Protein AF-A0A7J8XG01-F1 (afdb_monomer)

Mean predicted aligned error: 12.38 Å

Structure (mmCIF, N/CA/C/O backbone):
data_AF-A0A7J8XG01-F1
#
_entry.id   AF-A0A7J8XG01-F1
#
loop_
_atom_site.group_PDB
_atom_site.id
_atom_site.type_symbol
_atom_site.label_atom_id
_atom_site.label_alt_id
_atom_site.label_comp_id
_atom_site.label_asym_id
_atom_site.label_entity_id
_atom_site.label_seq_id
_atom_site.pdbx_PDB_ins_code
_atom_site.Cartn_x
_atom_site.Cartn_y
_atom_site.Cartn_z
_atom_site.occupancy
_atom_site.B_iso_or_equiv
_atom_site.auth_seq_id
_atom_site.auth_comp_id
_atom_site.auth_asym_id
_atom_site.auth_atom_id
_atom_site.pdbx_PDB_model_num
ATOM 1 N N . SER A 1 1 ? 62.403 1.441 -77.411 1.00 36.62 1 SER A N 1
ATOM 2 C CA . SER A 1 1 ? 61.821 2.483 -76.545 1.00 36.62 1 SER A CA 1
ATOM 3 C C . SER A 1 1 ? 60.432 2.814 -77.044 1.00 36.62 1 SER A C 1
ATOM 5 O O . SER A 1 1 ? 60.306 3.012 -78.239 1.00 36.62 1 SER A O 1
ATOM 7 N N . SER A 1 2 ? 59.351 2.873 -76.280 1.00 36.41 2 SER A N 1
ATOM 8 C CA . SER A 1 2 ? 59.058 2.477 -74.903 1.00 36.41 2 SER A CA 1
ATOM 9 C C . SER A 1 2 ? 57.526 2.361 -74.815 1.00 36.41 2 SER A C 1
ATOM 11 O O . SER A 1 2 ? 56.823 3.241 -75.302 1.00 36.41 2 SER A O 1
ATOM 13 N N . THR A 1 3 ? 57.054 1.237 -74.272 1.00 36.25 3 THR A N 1
ATOM 14 C CA . THR A 1 3 ? 55.958 1.044 -73.293 1.00 36.25 3 THR A CA 1
ATOM 15 C C . THR A 1 3 ? 55.055 2.270 -73.044 1.00 36.25 3 THR A C 1
ATOM 17 O O . THR A 1 3 ? 55.554 3.296 -72.598 1.00 36.25 3 THR A O 1
ATOM 20 N N . SER A 1 4 ? 53.778 2.306 -73.448 1.00 38.88 4 SER A N 1
ATOM 21 C CA . SER A 1 4 ? 52.559 1.615 -72.957 1.00 38.88 4 SER A CA 1
ATOM 22 C C . SER A 1 4 ? 51.986 2.098 -71.605 1.00 38.88 4 SER A C 1
ATOM 24 O O . SER A 1 4 ? 52.687 2.135 -70.601 1.00 38.88 4 SER A O 1
ATOM 26 N N . HIS A 1 5 ? 50.658 2.303 -71.617 1.00 38.31 5 HIS A N 1
ATOM 27 C CA . HIS A 1 5 ? 49.675 2.302 -70.512 1.00 38.31 5 HIS A CA 1
ATOM 28 C C . HIS A 1 5 ? 49.303 3.615 -69.794 1.00 38.31 5 HIS A C 1
ATOM 30 O O . HIS A 1 5 ? 49.823 3.992 -68.753 1.00 38.31 5 HIS A O 1
ATOM 36 N N . GLN A 1 6 ? 48.271 4.246 -70.362 1.00 45.84 6 GLN A N 1
ATOM 37 C CA . GLN A 1 6 ? 46.978 4.561 -69.738 1.00 45.84 6 GLN A CA 1
ATOM 38 C C . GLN A 1 6 ? 46.800 4.134 -68.264 1.00 45.84 6 GLN A C 1
ATOM 40 O O . GLN A 1 6 ? 46.638 2.950 -67.981 1.00 45.84 6 GLN A O 1
ATOM 45 N N . THR A 1 7 ? 46.649 5.109 -67.364 1.00 35.28 7 THR A N 1
ATOM 46 C CA . THR A 1 7 ? 45.968 4.906 -66.077 1.00 35.28 7 THR A CA 1
ATOM 47 C C . THR A 1 7 ? 44.964 6.029 -65.892 1.00 35.28 7 THR A C 1
ATOM 49 O O . THR A 1 7 ? 45.306 7.156 -65.539 1.00 35.28 7 THR A O 1
ATOM 52 N N . GLY A 1 8 ? 43.703 5.718 -66.182 1.00 40.88 8 GLY A N 1
ATOM 53 C CA . GLY A 1 8 ? 42.594 6.495 -65.664 1.00 40.88 8 GLY A CA 1
ATOM 54 C C . GLY A 1 8 ? 42.498 6.288 -64.157 1.00 40.88 8 GLY A C 1
ATOM 55 O O . GLY A 1 8 ? 42.581 5.161 -63.680 1.00 40.88 8 GLY A O 1
ATOM 56 N N . LEU A 1 9 ? 42.266 7.364 -63.416 1.00 35.41 9 LEU A N 1
ATOM 57 C CA . LEU A 1 9 ? 41.627 7.273 -62.112 1.00 35.41 9 LEU A CA 1
ATOM 58 C C . LEU A 1 9 ? 40.569 8.369 -62.043 1.00 35.41 9 LEU A C 1
ATOM 60 O O . LEU A 1 9 ? 40.768 9.463 -61.527 1.00 35.41 9 LEU A O 1
ATOM 64 N N . ASN A 1 10 ? 39.443 8.067 -62.680 1.00 39.94 10 ASN A N 1
ATOM 65 C CA . ASN A 1 10 ? 38.206 8.796 -62.501 1.00 39.94 10 ASN A CA 1
ATOM 66 C C . ASN A 1 10 ? 37.414 8.081 -61.396 1.00 39.94 10 ASN A C 1
ATOM 68 O O . ASN A 1 10 ? 37.308 6.855 -61.424 1.00 39.94 10 ASN A O 1
ATOM 72 N N . ARG A 1 11 ? 36.815 8.876 -60.501 1.00 43.25 11 ARG A N 1
ATOM 73 C CA . ARG A 1 11 ? 35.922 8.535 -59.374 1.00 43.25 11 ARG A CA 1
ATOM 74 C C . ARG A 1 11 ? 36.573 8.132 -58.044 1.00 43.25 11 ARG A C 1
ATOM 76 O O . ARG A 1 11 ? 36.833 6.966 -57.777 1.00 43.25 11 ARG A O 1
ATOM 83 N N . SER A 1 12 ? 36.525 9.068 -57.103 1.00 42.03 12 SER A N 1
ATOM 84 C CA . SER A 1 12 ? 35.845 8.792 -55.837 1.00 42.03 12 SER A CA 1
ATOM 85 C C . SER A 1 12 ? 34.838 9.906 -55.561 1.00 42.03 12 SER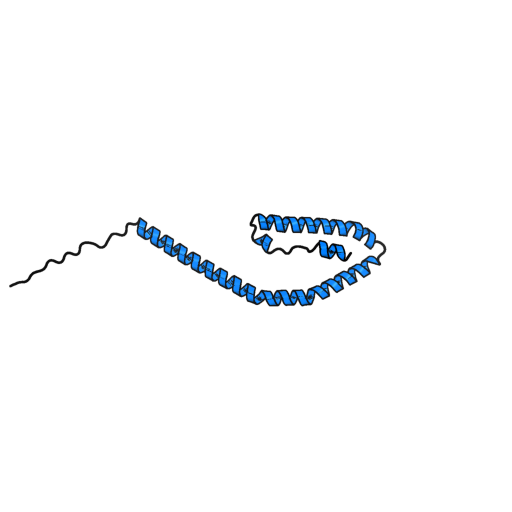 A C 1
ATOM 87 O O . SER A 1 12 ? 35.102 11.101 -55.659 1.00 42.03 12 SER A O 1
ATOM 89 N N . HIS A 1 13 ? 33.611 9.450 -55.371 1.00 49.09 13 HIS A N 1
ATOM 90 C CA . HIS A 1 13 ? 32.386 10.209 -55.260 1.00 49.09 13 HIS A CA 1
ATOM 91 C C . HIS A 1 13 ? 32.483 11.268 -54.160 1.00 49.09 13 HIS A C 1
ATOM 93 O O . HIS A 1 13 ? 32.680 10.931 -52.994 1.00 49.09 13 HIS A O 1
ATOM 99 N N . LEU A 1 14 ? 32.280 12.539 -54.522 1.00 49.00 14 LEU A N 1
ATOM 100 C CA . LEU A 1 14 ? 31.853 13.555 -53.566 1.00 49.00 14 LEU A CA 1
ATOM 101 C C . LEU A 1 14 ? 30.553 13.039 -52.949 1.00 49.00 14 LEU A C 1
ATOM 103 O O . LEU A 1 14 ? 29.488 13.111 -53.567 1.00 49.00 14 LEU A O 1
ATOM 107 N N . GLY A 1 15 ? 30.655 12.445 -51.759 1.00 55.44 15 GLY A N 1
ATOM 108 C CA . GLY A 1 15 ? 29.496 12.132 -50.946 1.00 55.44 15 GLY A CA 1
ATOM 109 C C . GLY A 1 15 ? 28.686 13.413 -50.842 1.00 55.44 15 GLY A C 1
ATOM 110 O O . GLY A 1 15 ? 29.190 14.427 -50.359 1.00 55.44 15 GLY A O 1
ATOM 111 N N . SER A 1 16 ? 27.466 13.404 -51.382 1.00 54.22 16 SER A N 1
ATOM 112 C CA . SER A 1 16 ? 26.595 14.568 -51.286 1.00 54.22 16 SER A CA 1
ATOM 113 C C . SER A 1 16 ? 26.489 14.958 -49.807 1.00 54.22 16 SER A C 1
ATOM 115 O O . SER A 1 16 ? 26.333 14.055 -48.980 1.00 54.22 16 SER A O 1
ATOM 117 N N . PRO A 1 17 ? 26.540 16.254 -49.448 1.00 61.34 17 PRO A N 1
ATOM 118 C CA . PRO A 1 17 ? 26.456 16.703 -48.054 1.00 61.34 17 PRO A CA 1
ATOM 119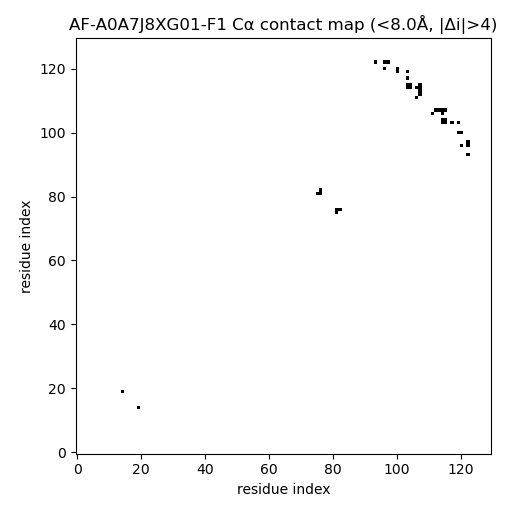 C C . PRO A 1 17 ? 25.309 16.035 -47.277 1.00 61.34 17 PRO A C 1
ATOM 121 O O . PRO A 1 17 ? 25.478 15.624 -46.132 1.00 61.34 17 PRO A O 1
ATOM 124 N N . LYS A 1 18 ? 24.189 15.787 -47.970 1.00 66.12 18 LYS A N 1
ATOM 125 C CA . LYS A 1 18 ? 23.009 15.063 -47.477 1.00 66.12 18 LYS A CA 1
ATOM 126 C C . LYS A 1 18 ? 23.297 13.628 -47.003 1.00 66.12 18 LYS A C 1
ATOM 128 O O . LYS A 1 18 ? 22.743 13.204 -46.000 1.00 66.12 18 LYS A O 1
ATOM 133 N N . GLY A 1 19 ? 24.165 12.876 -47.681 1.00 71.94 19 GLY A N 1
ATOM 134 C CA . GLY A 1 19 ? 24.507 11.500 -47.295 1.00 71.94 19 GLY A CA 1
ATOM 135 C C . GLY A 1 19 ? 25.373 11.424 -46.034 1.00 71.94 19 GLY A C 1
ATOM 136 O O . GLY A 1 19 ? 25.186 10.535 -45.208 1.00 71.94 19 GLY A O 1
ATOM 137 N N . SER A 1 20 ? 26.280 12.390 -45.851 1.00 76.00 20 SER A N 1
ATOM 138 C CA . SER A 1 20 ? 27.112 12.508 -44.642 1.00 76.00 20 SER A CA 1
ATOM 139 C C . SER A 1 20 ? 26.288 12.925 -43.418 1.00 76.00 20 SER A C 1
ATOM 141 O O . SER A 1 20 ? 26.487 12.405 -42.320 1.00 76.00 20 SER A O 1
ATOM 143 N N . GLU A 1 21 ? 25.316 13.819 -43.610 1.00 79.38 21 GLU A N 1
ATOM 144 C CA . GLU A 1 21 ? 24.387 14.243 -42.560 1.00 79.38 21 GLU A CA 1
ATOM 145 C C . GLU A 1 21 ? 23.493 13.089 -42.087 1.00 79.38 21 GLU A C 1
ATOM 147 O O . GLU A 1 21 ? 23.392 12.839 -40.885 1.00 79.38 21 GLU A O 1
ATOM 152 N N . VAL A 1 22 ? 22.941 12.312 -43.026 1.00 84.81 22 VAL A N 1
ATOM 153 C CA . VAL A 1 22 ? 22.154 11.107 -42.719 1.00 84.81 22 VAL A CA 1
ATOM 154 C C . VAL A 1 22 ? 23.000 10.065 -41.981 1.00 84.81 22 VAL A C 1
ATOM 156 O O . VAL A 1 22 ? 22.565 9.549 -40.953 1.00 84.81 22 VAL A O 1
ATOM 159 N N . ALA A 1 23 ? 24.228 9.792 -42.435 1.00 83.81 23 ALA A N 1
ATOM 160 C CA . ALA A 1 23 ? 25.121 8.840 -41.769 1.00 83.81 23 ALA A CA 1
ATOM 161 C C . ALA A 1 23 ? 25.460 9.263 -40.328 1.00 83.81 23 ALA A C 1
ATOM 163 O O . ALA A 1 23 ? 25.462 8.437 -39.413 1.00 83.81 23 ALA A O 1
ATOM 164 N N . ARG A 1 24 ? 25.695 10.561 -40.101 1.00 84.44 24 ARG A N 1
ATOM 165 C CA . ARG A 1 24 ? 25.952 11.115 -38.765 1.00 84.44 24 ARG A CA 1
ATOM 166 C C . ARG A 1 24 ? 24.724 11.028 -37.858 1.00 84.44 24 ARG A C 1
ATOM 168 O O . ARG A 1 24 ? 24.870 10.693 -36.684 1.00 84.44 24 ARG A O 1
ATOM 175 N N . GLY A 1 25 ? 23.533 11.292 -38.396 1.00 90.44 25 GLY A N 1
ATOM 176 C CA . GLY A 1 25 ? 22.270 11.139 -37.673 1.00 90.44 25 GLY A CA 1
ATOM 177 C C . GLY A 1 25 ? 22.038 9.696 -37.223 1.00 90.44 25 GLY A C 1
ATOM 178 O O . GLY A 1 25 ? 21.763 9.453 -36.050 1.00 90.44 25 GLY A O 1
ATOM 179 N N . VAL A 1 26 ? 22.258 8.731 -38.122 1.00 89.31 26 VAL A N 1
ATOM 180 C CA . VAL A 1 26 ? 22.158 7.297 -37.807 1.00 89.31 26 VAL A CA 1
ATOM 181 C C . VAL A 1 26 ? 23.168 6.892 -36.730 1.00 89.31 26 VAL A C 1
ATOM 183 O O . VAL A 1 26 ? 22.798 6.220 -35.769 1.00 89.31 26 VAL A O 1
ATOM 186 N N . ALA A 1 27 ? 24.425 7.333 -36.833 1.00 88.38 27 ALA A N 1
ATOM 187 C CA . ALA A 1 27 ? 25.443 7.042 -35.821 1.00 88.38 27 ALA A CA 1
ATOM 188 C C . ALA 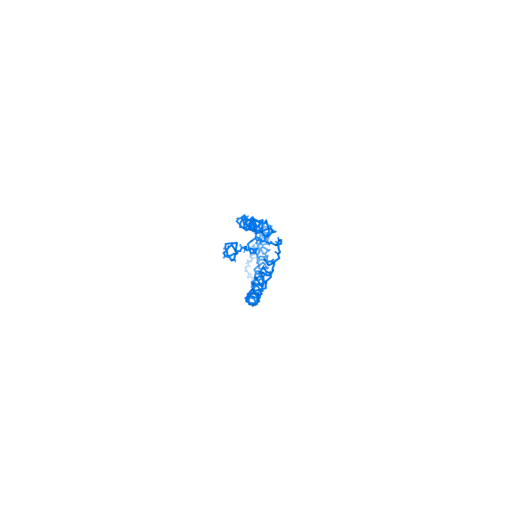A 1 27 ? 25.084 7.625 -34.440 1.00 88.38 27 ALA A C 1
ATOM 190 O O . ALA A 1 27 ? 25.281 6.966 -33.417 1.00 88.38 27 ALA A O 1
ATOM 191 N N . SER A 1 28 ? 24.521 8.837 -34.403 1.00 89.69 28 SER A N 1
ATOM 192 C CA . SER A 1 28 ? 24.066 9.478 -33.165 1.00 89.69 28 SER A CA 1
ATOM 193 C C . SER A 1 28 ? 22.895 8.727 -32.522 1.00 89.69 28 SER A C 1
ATOM 195 O O . SER A 1 28 ? 22.913 8.489 -31.313 1.00 89.69 28 SER A O 1
ATOM 197 N N . GLU A 1 29 ? 21.920 8.282 -33.320 1.00 90.88 29 GLU A N 1
ATOM 198 C CA . GLU A 1 29 ? 20.785 7.487 -32.840 1.00 90.88 29 GLU A CA 1
ATOM 199 C C . GLU A 1 29 ? 21.238 6.128 -32.291 1.00 90.88 29 GLU A C 1
ATOM 201 O O . GLU A 1 29 ? 20.821 5.734 -31.204 1.00 90.88 29 GLU A O 1
ATOM 206 N N . VAL A 1 30 ? 22.152 5.441 -32.988 1.00 92.44 30 VAL A N 1
ATOM 207 C CA . VAL A 1 30 ? 22.733 4.169 -32.526 1.00 92.44 30 VAL A CA 1
ATOM 208 C C . VAL A 1 30 ? 23.475 4.351 -31.202 1.00 92.44 30 VAL A C 1
ATOM 210 O O . VAL A 1 30 ? 23.279 3.563 -30.276 1.00 92.44 30 VAL A O 1
ATOM 213 N N . HIS A 1 31 ? 24.285 5.407 -31.075 1.00 93.38 31 HIS A N 1
ATOM 214 C CA . HIS A 1 31 ? 24.979 5.715 -29.824 1.00 93.38 31 HIS A CA 1
ATOM 215 C C . HIS A 1 31 ? 23.984 5.977 -28.684 1.00 93.38 31 HIS A C 1
ATOM 217 O O . HIS A 1 31 ? 24.107 5.403 -27.601 1.00 93.38 31 HIS A O 1
ATOM 223 N N . ARG A 1 32 ? 22.946 6.782 -28.941 1.00 92.81 32 ARG A N 1
ATOM 224 C CA . ARG A 1 32 ? 21.891 7.081 -27.966 1.00 92.81 32 ARG A CA 1
ATOM 225 C C . ARG A 1 32 ? 21.143 5.820 -27.529 1.00 92.81 32 ARG A C 1
ATOM 227 O O . ARG A 1 32 ? 20.978 5.601 -26.330 1.00 92.81 32 ARG A O 1
ATOM 234 N N . ALA A 1 33 ? 20.731 4.978 -28.474 1.00 91.69 33 ALA A N 1
ATOM 235 C CA . ALA A 1 33 ? 20.067 3.710 -28.188 1.00 91.69 33 ALA A CA 1
ATOM 236 C C . ALA A 1 33 ? 20.963 2.773 -27.358 1.00 91.69 33 ALA A C 1
ATOM 238 O O . ALA A 1 33 ? 20.491 2.158 -26.401 1.00 91.69 33 ALA A O 1
ATOM 239 N N 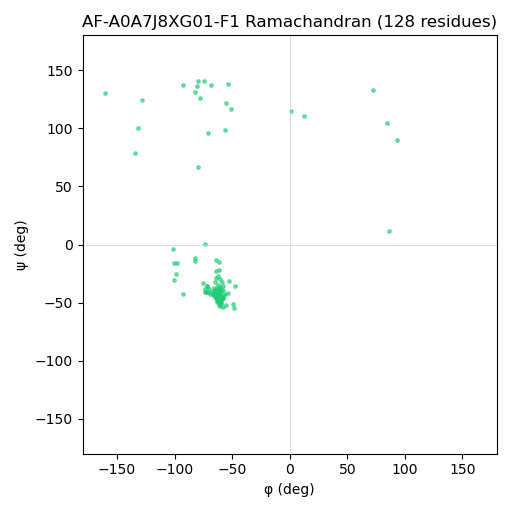. GLY A 1 34 ? 22.267 2.720 -27.652 1.00 92.44 34 GLY A N 1
ATOM 240 C CA . GLY A 1 34 ? 23.248 1.967 -26.865 1.00 92.44 34 GLY A CA 1
ATOM 241 C C . GLY A 1 34 ? 23.341 2.429 -25.404 1.00 92.44 34 GLY A C 1
ATOM 242 O O . GLY A 1 34 ? 23.320 1.599 -24.488 1.00 92.44 34 GLY A 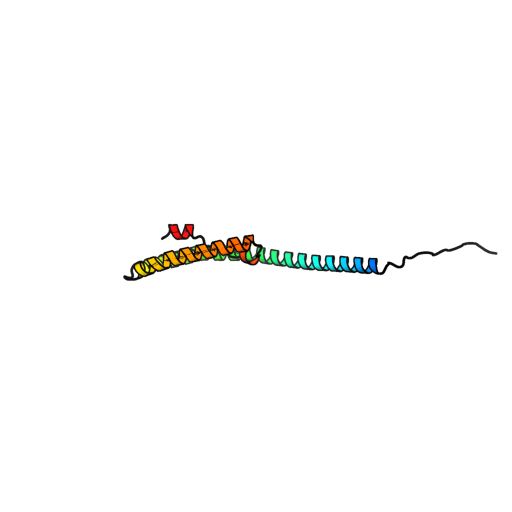O 1
ATOM 243 N N . VAL A 1 35 ? 23.366 3.747 -25.167 1.00 93.62 35 VAL A N 1
ATOM 244 C CA . VAL A 1 35 ? 23.362 4.329 -23.811 1.00 93.62 35 VAL A CA 1
ATOM 245 C C . VAL A 1 35 ? 22.068 3.985 -23.067 1.00 93.62 35 VAL A C 1
ATOM 247 O O . VAL A 1 35 ? 22.120 3.543 -21.918 1.00 93.62 35 VAL A O 1
ATOM 250 N N . VAL A 1 36 ? 20.909 4.120 -23.720 1.00 92.19 36 VAL A N 1
ATOM 251 C CA . VAL A 1 36 ? 19.599 3.789 -23.127 1.00 92.19 36 VAL A CA 1
ATOM 252 C C . VAL A 1 36 ? 19.509 2.307 -22.756 1.00 92.19 36 VAL A C 1
ATOM 254 O O . VAL A 1 36 ? 19.066 1.976 -21.655 1.00 92.19 36 VAL A O 1
ATOM 257 N N . ASN A 1 37 ? 19.974 1.412 -23.629 1.00 92.62 37 ASN A N 1
ATOM 258 C CA . ASN A 1 37 ? 19.985 -0.027 -23.362 1.00 92.62 37 ASN A CA 1
ATOM 259 C C . ASN A 1 37 ? 20.881 -0.373 -22.167 1.00 92.62 37 ASN A C 1
ATOM 261 O O . ASN A 1 37 ? 20.480 -1.154 -21.303 1.00 92.62 37 ASN A O 1
ATOM 265 N N . THR A 1 38 ? 22.055 0.258 -22.073 1.00 95.06 38 THR A N 1
ATOM 266 C CA . THR A 1 38 ? 22.971 0.086 -20.935 1.00 95.06 38 THR A CA 1
ATOM 267 C C . THR A 1 38 ? 22.330 0.563 -19.631 1.00 95.06 38 THR A C 1
ATOM 269 O O .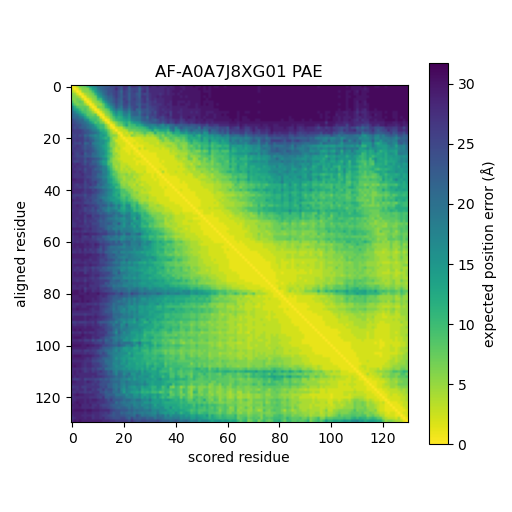 THR A 1 38 ? 22.304 -0.179 -18.649 1.00 95.06 38 THR A O 1
ATOM 272 N N . ALA A 1 39 ? 21.740 1.762 -19.623 1.00 93.56 39 ALA A N 1
ATOM 273 C CA . ALA A 1 39 ? 21.043 2.296 -18.454 1.00 93.56 39 ALA A CA 1
ATOM 274 C C . ALA A 1 39 ? 19.862 1.404 -18.027 1.00 93.56 39 ALA A C 1
ATOM 276 O O . ALA A 1 39 ? 19.696 1.118 -16.841 1.00 93.56 39 ALA A O 1
ATOM 277 N N . SER A 1 40 ? 19.077 0.901 -18.988 1.00 93.31 40 SER A N 1
ATOM 278 C CA . SER A 1 40 ? 17.993 -0.055 -18.730 1.00 93.31 40 SER A CA 1
ATOM 279 C C . SER A 1 40 ? 18.514 -1.361 -18.120 1.00 93.31 40 SER A C 1
ATOM 281 O O . SER A 1 40 ? 17.922 -1.873 -17.169 1.00 93.31 40 SER A O 1
ATOM 283 N N . GLY A 1 41 ? 19.643 -1.876 -18.617 1.00 94.19 41 GLY A N 1
ATOM 284 C CA . GLY A 1 41 ? 20.312 -3.055 -18.066 1.00 94.19 41 GLY A CA 1
ATOM 285 C C . GLY A 1 41 ? 20.744 -2.864 -16.612 1.00 94.19 41 GLY A C 1
ATOM 286 O O . GLY A 1 41 ? 20.454 -3.713 -15.770 1.00 94.19 41 GLY A O 1
ATOM 287 N N . LEU A 1 42 ? 21.357 -1.720 -16.289 1.00 94.75 42 LEU A N 1
ATOM 288 C CA . LEU A 1 42 ? 21.759 -1.385 -14.918 1.00 94.75 42 LEU A CA 1
ATOM 289 C C . LEU A 1 42 ? 20.557 -1.239 -13.977 1.00 94.75 42 LEU A C 1
ATOM 291 O O . LEU A 1 42 ? 20.594 -1.742 -12.854 1.00 94.75 42 LEU A O 1
ATOM 295 N N . ALA A 1 43 ? 19.473 -0.608 -14.436 1.00 92.38 43 ALA A N 1
ATOM 296 C CA . ALA A 1 43 ? 18.245 -0.475 -13.656 1.00 92.38 43 ALA A CA 1
ATOM 297 C C . ALA A 1 43 ? 17.613 -1.843 -13.346 1.00 92.38 43 ALA A C 1
ATOM 299 O O . ALA A 1 43 ? 17.245 -2.110 -12.201 1.00 92.38 43 ALA A O 1
ATOM 300 N N . LYS A 1 44 ? 17.543 -2.738 -14.341 1.00 91.25 44 LYS A N 1
ATOM 301 C CA . LYS A 1 44 ? 17.060 -4.115 -14.152 1.00 91.25 44 LYS A CA 1
ATOM 302 C C . LYS A 1 44 ? 17.936 -4.887 -13.168 1.00 91.25 44 LYS A C 1
ATOM 304 O O . LYS A 1 44 ? 17.403 -5.525 -12.266 1.00 91.25 44 LYS A O 1
ATOM 309 N N . LEU A 1 45 ? 19.260 -4.789 -13.294 1.00 94.62 45 LEU A N 1
ATOM 310 C CA . LEU A 1 45 ? 20.192 -5.443 -12.375 1.00 94.62 45 LEU A CA 1
ATOM 311 C C . LEU A 1 45 ? 19.984 -4.961 -10.933 1.00 94.62 45 LEU A C 1
ATOM 313 O O . LEU A 1 45 ? 19.849 -5.778 -10.023 1.00 94.62 45 LEU A O 1
ATOM 317 N N . ALA A 1 46 ? 19.898 -3.644 -10.729 1.00 92.38 46 ALA A N 1
ATOM 318 C CA . ALA A 1 46 ? 19.617 -3.069 -9.418 1.00 92.38 46 ALA A CA 1
ATOM 319 C C . ALA A 1 46 ? 18.289 -3.593 -8.852 1.00 92.38 46 ALA A C 1
ATOM 321 O O . ALA A 1 46 ? 18.256 -4.045 -7.709 1.00 92.38 46 ALA A O 1
ATOM 322 N N . TYR A 1 47 ? 17.224 -3.617 -9.661 1.00 86.75 47 TYR A N 1
ATOM 323 C CA . TYR A 1 47 ? 15.932 -4.165 -9.247 1.00 86.75 47 TYR A CA 1
ATOM 324 C C . TYR A 1 47 ? 16.050 -5.629 -8.809 1.00 86.75 47 TYR A C 1
ATOM 326 O O . TYR A 1 47 ? 15.718 -5.947 -7.672 1.00 86.75 47 TYR A O 1
ATOM 334 N N . THR A 1 48 ? 16.620 -6.503 -9.647 1.00 92.25 48 THR A N 1
ATOM 335 C CA . THR A 1 48 ? 16.769 -7.938 -9.328 1.00 92.25 48 THR A CA 1
ATOM 336 C C . THR A 1 48 ? 17.611 -8.199 -8.078 1.00 92.25 48 THR A C 1
ATOM 338 O O . THR A 1 48 ? 17.378 -9.172 -7.367 1.00 92.25 48 THR A O 1
ATOM 341 N N . LYS A 1 49 ? 18.570 -7.316 -7.770 1.00 93.44 49 LYS A N 1
ATOM 342 C CA . LYS A 1 49 ? 19.401 -7.420 -6.568 1.00 93.44 49 LYS A CA 1
ATOM 343 C C . LYS A 1 49 ? 18.634 -7.056 -5.293 1.00 93.44 49 LYS A C 1
ATOM 345 O O . LYS A 1 49 ? 18.863 -7.675 -4.257 1.00 93.44 49 LYS A O 1
ATOM 350 N N . TYR A 1 50 ? 17.761 -6.049 -5.344 1.00 90.38 50 TYR A N 1
ATOM 351 C CA . TYR A 1 50 ? 17.085 -5.519 -4.153 1.00 90.38 50 TYR A CA 1
ATOM 352 C C . TYR A 1 50 ? 15.668 -6.053 -3.941 1.00 90.38 50 TYR A C 1
ATOM 354 O O . TYR A 1 50 ? 15.220 -6.106 -2.796 1.00 90.38 50 TYR A O 1
ATOM 362 N N . GLU A 1 51 ? 14.982 -6.491 -4.997 1.00 91.00 51 GLU A N 1
ATOM 363 C CA . GLU A 1 51 ? 13.646 -7.087 -4.933 1.00 91.00 51 GLU A CA 1
ATOM 364 C C . GLU A 1 51 ? 13.520 -8.197 -3.867 1.00 91.00 51 GLU A C 1
ATOM 366 O O . GLU A 1 51 ? 12.614 -8.092 -3.032 1.00 91.00 51 GLU A O 1
ATOM 371 N N . PRO A 1 52 ? 14.394 -9.228 -3.808 1.00 92.31 52 PRO A N 1
ATOM 372 C CA . PRO A 1 52 ? 14.251 -10.295 -2.817 1.00 92.31 52 PRO A CA 1
ATOM 373 C C . PRO A 1 52 ? 14.427 -9.782 -1.384 1.00 92.31 52 PRO A C 1
ATOM 375 O O . PRO A 1 52 ? 13.667 -10.169 -0.498 1.00 92.31 52 PRO A O 1
ATOM 378 N N . THR A 1 53 ? 15.372 -8.867 -1.157 1.00 93.50 53 THR A N 1
ATOM 379 C CA . THR A 1 53 ? 15.608 -8.258 0.159 1.00 93.50 53 THR A CA 1
ATOM 380 C C . THR A 1 53 ? 14.415 -7.416 0.600 1.00 93.50 53 THR A C 1
ATOM 382 O O . THR A 1 53 ? 13.978 -7.524 1.744 1.00 93.50 53 THR A O 1
ATOM 385 N N . ALA A 1 54 ? 13.846 -6.612 -0.303 1.00 88.94 54 ALA A N 1
ATOM 386 C CA . ALA A 1 54 ? 12.649 -5.832 -0.019 1.00 88.94 54 ALA A CA 1
ATOM 387 C C . ALA A 1 54 ? 11.476 -6.753 0.346 1.00 88.94 54 ALA A C 1
ATOM 389 O O . ALA A 1 54 ? 10.878 -6.589 1.408 1.00 88.94 54 ALA A O 1
ATOM 390 N N . LYS A 1 55 ? 11.203 -7.780 -0.473 1.00 89.38 55 LYS A N 1
ATOM 391 C CA . LYS A 1 55 ? 10.154 -8.780 -0.205 1.00 89.38 55 LYS A CA 1
ATOM 392 C C . LYS A 1 55 ? 10.355 -9.492 1.133 1.00 89.38 55 LYS A C 1
ATOM 394 O O . LYS A 1 55 ? 9.402 -9.642 1.891 1.00 89.38 55 LYS A O 1
ATOM 399 N N . GLN A 1 56 ? 11.585 -9.893 1.450 1.00 93.56 56 GLN A N 1
ATOM 400 C CA . GLN A 1 56 ? 11.909 -10.552 2.715 1.00 93.56 56 GLN A CA 1
ATOM 401 C C . GLN A 1 56 ? 11.670 -9.632 3.919 1.00 93.56 56 GLN A C 1
ATOM 403 O O . GLN A 1 56 ? 11.142 -10.077 4.939 1.00 93.56 56 GLN A O 1
ATOM 408 N N . LEU A 1 57 ? 12.043 -8.354 3.811 1.00 91.81 57 LEU A N 1
ATOM 409 C CA . LEU A 1 57 ? 11.770 -7.366 4.851 1.00 91.81 57 LEU A CA 1
ATOM 410 C C . LEU A 1 57 ? 10.262 -7.190 5.049 1.00 91.81 57 LEU A C 1
ATOM 412 O O . LEU A 1 57 ? 9.802 -7.298 6.184 1.00 91.81 57 LEU A O 1
ATOM 416 N N . TYR A 1 58 ? 9.490 -7.012 3.974 1.00 86.19 58 TYR A N 1
ATOM 417 C CA . TYR A 1 58 ? 8.030 -6.937 4.066 1.00 86.19 58 TYR A CA 1
ATOM 418 C C . TYR A 1 58 ? 7.447 -8.173 4.758 1.00 86.19 58 TYR A C 1
ATOM 420 O O . TYR A 1 58 ? 6.798 -8.025 5.789 1.00 86.19 58 TYR A O 1
ATOM 428 N N . ALA A 1 59 ? 7.790 -9.383 4.308 1.00 91.00 59 ALA A N 1
ATOM 429 C CA . ALA A 1 59 ? 7.293 -10.627 4.900 1.00 91.00 59 ALA A CA 1
ATOM 430 C C . ALA A 1 59 ? 7.646 -10.783 6.393 1.00 91.00 59 ALA A C 1
ATOM 432 O O . ALA A 1 59 ? 6.892 -11.367 7.168 1.00 91.00 59 ALA A O 1
ATOM 433 N N . LYS A 1 60 ? 8.796 -10.252 6.827 1.00 93.44 60 LYS A N 1
ATOM 434 C CA . LYS A 1 60 ? 9.225 -10.295 8.233 1.00 93.44 60 LYS A CA 1
ATOM 435 C C . LYS A 1 60 ? 8.469 -9.298 9.117 1.00 93.44 60 LYS A C 1
ATOM 437 O O . LYS A 1 60 ? 8.300 -9.556 10.314 1.00 93.44 60 LYS A O 1
ATOM 442 N N . TYR A 1 61 ? 8.094 -8.143 8.571 1.00 90.44 61 TYR A N 1
ATOM 443 C CA . TYR A 1 61 ? 7.522 -7.036 9.340 1.00 90.44 61 TYR A CA 1
ATOM 444 C C . TYR A 1 61 ? 6.002 -6.936 9.244 1.00 90.44 61 TYR A C 1
ATOM 446 O O . TYR A 1 61 ? 5.393 -6.539 10.233 1.00 90.44 61 TYR A O 1
ATOM 454 N N . GLU A 1 62 ? 5.392 -7.346 8.133 1.00 88.81 62 GLU A N 1
ATOM 455 C CA . GLU A 1 62 ? 3.939 -7.384 7.931 1.00 88.81 62 GLU A CA 1
ATOM 456 C C . GLU A 1 62 ? 3.195 -8.049 9.103 1.00 88.81 62 GLU A C 1
ATOM 458 O O . GLU A 1 62 ? 2.418 -7.353 9.757 1.00 88.81 62 GLU A O 1
ATOM 463 N N . PRO A 1 63 ? 3.510 -9.293 9.527 1.00 89.94 63 PRO A N 1
ATOM 464 C CA . PRO A 1 63 ? 2.799 -9.914 10.646 1.00 89.94 63 PRO A CA 1
ATOM 465 C C . PRO A 1 63 ? 3.007 -9.173 11.976 1.00 89.94 63 PRO A C 1
ATOM 467 O O . PRO A 1 63 ? 2.135 -9.178 12.842 1.00 89.94 63 PRO A O 1
ATOM 470 N N . LYS A 1 64 ? 4.152 -8.505 12.171 1.00 93.12 64 LYS A N 1
ATOM 471 C CA . LYS A 1 64 ? 4.404 -7.709 13.386 1.00 93.12 64 LYS A CA 1
ATOM 472 C C . LYS A 1 64 ? 3.589 -6.419 13.384 1.00 93.12 64 LYS A C 1
ATOM 474 O O . LYS A 1 64 ? 3.068 -6.029 14.429 1.00 93.12 64 LYS A O 1
ATOM 479 N N . ALA A 1 65 ? 3.491 -5.770 12.227 1.00 89.75 65 ALA A N 1
ATOM 480 C CA . ALA A 1 65 ? 2.677 -4.582 12.033 1.00 89.75 65 ALA A CA 1
ATOM 481 C C . ALA A 1 65 ? 1.190 -4.909 12.225 1.00 89.75 65 ALA A C 1
ATOM 483 O O . ALA A 1 65 ? 0.517 -4.204 12.973 1.00 89.75 65 ALA A O 1
ATOM 484 N N . GLU A 1 66 ? 0.708 -6.018 11.658 1.00 88.75 66 GLU A N 1
ATOM 485 C CA . GLU A 1 66 ? -0.667 -6.497 11.840 1.00 88.75 66 GLU A CA 1
ATOM 486 C C . GLU A 1 66 ? -0.989 -6.779 13.309 1.00 88.75 66 GLU A C 1
ATOM 488 O O . GLU A 1 66 ? -1.972 -6.265 13.839 1.00 88.75 66 GLU A O 1
AT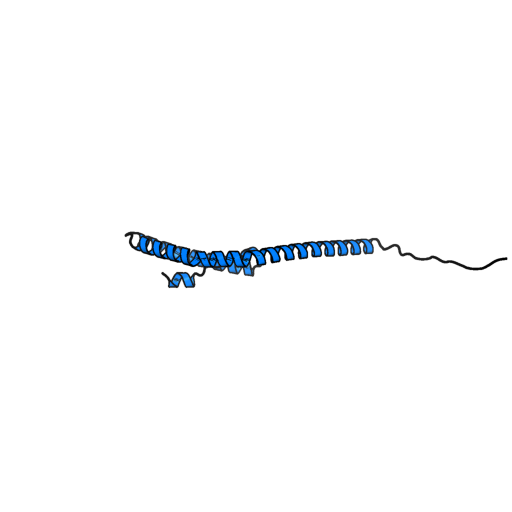OM 493 N N . GLN A 1 67 ? -0.137 -7.536 14.009 1.00 91.06 67 GLN A N 1
ATOM 494 C CA . GLN A 1 67 ? -0.333 -7.824 15.434 1.00 91.06 67 GLN A CA 1
ATOM 495 C C . GLN A 1 67 ? -0.360 -6.546 16.279 1.00 91.06 67 GLN A C 1
ATOM 497 O O . GLN A 1 67 ? -1.181 -6.414 17.190 1.00 91.06 67 GLN A O 1
ATOM 502 N N . CYS A 1 68 ? 0.513 -5.584 15.966 1.00 93.25 68 CYS A N 1
ATOM 503 C CA . CYS A 1 68 ? 0.527 -4.286 16.628 1.00 93.25 68 CYS A CA 1
ATOM 504 C C . CYS A 1 68 ? -0.777 -3.516 16.373 1.00 93.25 68 CYS A C 1
ATOM 506 O O . CYS A 1 68 ? -1.416 -3.074 17.329 1.00 93.25 68 CYS A O 1
ATOM 508 N N . ALA A 1 69 ? -1.208 -3.420 15.112 1.00 91.00 69 ALA A N 1
ATOM 509 C CA . ALA A 1 69 ? -2.435 -2.737 14.719 1.00 91.00 69 ALA A CA 1
ATOM 510 C C . ALA A 1 69 ? -3.671 -3.363 15.383 1.00 91.00 69 ALA A C 1
ATOM 512 O O . ALA A 1 69 ? -4.456 -2.651 16.006 1.00 91.00 69 ALA A O 1
ATOM 513 N N . VAL A 1 70 ? -3.804 -4.693 15.351 1.00 90.31 70 VAL A N 1
ATOM 514 C CA . VAL A 1 70 ? -4.910 -5.424 15.993 1.00 90.31 70 VAL A CA 1
ATOM 515 C C . VAL A 1 70 ? -4.900 -5.222 17.511 1.00 90.31 70 VAL A C 1
ATOM 517 O O . VAL A 1 70 ? -5.946 -4.974 18.113 1.00 90.31 70 VAL A O 1
ATOM 520 N N . SER A 1 71 ? -3.732 -5.302 18.155 1.00 92.88 71 SER A N 1
ATOM 521 C CA . SER A 1 71 ? -3.600 -5.085 19.601 1.00 92.88 71 SER A CA 1
ATOM 522 C C . SER A 1 71 ? -3.971 -3.655 19.999 1.00 92.88 71 SER A C 1
ATOM 524 O O . SER A 1 71 ? -4.748 -3.453 20.937 1.00 92.88 71 SER A O 1
ATOM 526 N N . ALA A 1 72 ? -3.470 -2.661 19.262 1.00 94.38 72 ALA A N 1
ATOM 527 C CA . ALA A 1 72 ? -3.790 -1.256 19.473 1.00 94.38 72 ALA A CA 1
ATOM 528 C C . ALA A 1 72 ? -5.287 -0.992 19.268 1.00 94.38 72 ALA A C 1
ATOM 530 O O . ALA A 1 72 ? -5.925 -0.413 20.146 1.00 94.38 72 ALA A O 1
ATOM 531 N N . TRP A 1 73 ? -5.872 -1.500 18.180 1.00 91.19 73 TRP A N 1
ATOM 532 C CA . TRP A 1 73 ? -7.299 -1.371 17.888 1.00 91.19 73 TRP A CA 1
ATOM 533 C C . TRP A 1 73 ? -8.166 -1.974 18.995 1.00 91.19 73 TRP A C 1
ATOM 535 O O . TRP A 1 73 ? -9.095 -1.333 19.484 1.00 91.19 73 TRP A O 1
ATOM 545 N N . ARG A 1 74 ? -7.836 -3.181 19.472 1.00 91.12 74 ARG A N 1
ATOM 546 C CA . ARG A 1 74 ? -8.549 -3.818 20.594 1.00 91.12 74 ARG A CA 1
ATOM 547 C C . ARG A 1 74 ? -8.456 -3.008 21.882 1.00 91.12 74 ARG A C 1
ATOM 549 O O . ARG A 1 74 ? -9.437 -2.937 22.614 1.00 91.12 74 ARG A O 1
ATOM 556 N N . LYS A 1 75 ? -7.295 -2.417 22.187 1.00 93.56 75 LYS A N 1
ATOM 557 C CA . LYS A 1 75 ? -7.129 -1.552 23.368 1.00 93.56 75 LYS A CA 1
ATOM 558 C C . LYS A 1 75 ? -7.945 -0.271 23.238 1.00 93.56 75 LYS A C 1
ATOM 560 O O . LYS A 1 75 ? -8.609 0.111 24.193 1.00 93.56 75 LYS A O 1
ATOM 565 N N . LEU A 1 76 ? -7.928 0.348 22.062 1.00 92.81 76 LEU A N 1
ATOM 566 C CA . LEU A 1 76 ? -8.685 1.561 21.784 1.00 92.81 76 LEU A CA 1
ATOM 567 C C . LEU A 1 76 ? -10.194 1.324 21.894 1.00 92.81 76 LEU A C 1
ATOM 569 O O . LEU A 1 76 ? -10.865 2.111 22.545 1.00 92.81 76 LEU A O 1
ATOM 573 N N . ASN A 1 77 ? -10.718 0.195 21.403 1.00 89.50 77 ASN A N 1
ATOM 574 C CA . ASN A 1 77 ? -12.139 -0.159 21.553 1.00 89.50 77 ASN A CA 1
ATOM 575 C C . ASN A 1 77 ? -12.616 -0.315 23.008 1.00 89.50 77 ASN A C 1
ATOM 577 O O . ASN A 1 77 ? -13.819 -0.311 23.248 1.00 89.50 77 ASN A O 1
ATOM 581 N N . LYS A 1 78 ? -11.709 -0.429 23.990 1.00 92.75 78 LYS A N 1
ATOM 582 C CA . LYS A 1 78 ? -12.068 -0.421 25.421 1.00 92.75 78 LYS A CA 1
ATOM 583 C C . LYS A 1 78 ? -12.256 0.989 25.986 1.00 92.75 78 LYS A C 1
ATOM 585 O O . LYS A 1 78 ? -12.725 1.126 27.112 1.00 92.75 78 LYS A O 1
ATOM 590 N N . LEU A 1 79 ? -11.860 2.028 25.251 1.00 93.75 79 LEU A N 1
ATOM 591 C CA . LEU A 1 79 ? -12.048 3.414 25.662 1.00 93.75 79 LEU A CA 1
ATOM 592 C C . LEU A 1 79 ? -13.491 3.847 25.363 1.00 93.75 79 LEU A C 1
ATOM 594 O O . LEU A 1 79 ? -13.979 3.598 24.262 1.00 93.75 79 LEU A O 1
ATOM 598 N N . PRO A 1 80 ? -14.163 4.553 26.286 1.00 88.56 80 PRO A N 1
ATOM 599 C CA . PRO A 1 80 ? -15.604 4.806 26.206 1.00 88.56 80 PRO A CA 1
ATOM 600 C C . PRO A 1 80 ? -16.042 5.625 24.981 1.00 88.56 80 PRO A C 1
ATOM 602 O O . PRO A 1 80 ? -17.168 5.475 24.519 1.00 88.56 80 PRO A O 1
ATOM 605 N N . LEU A 1 81 ? -15.164 6.470 24.431 1.00 93.06 81 LEU A N 1
ATOM 606 C CA . LEU A 1 81 ? -15.480 7.324 23.277 1.00 93.06 81 LEU A CA 1
ATOM 607 C C . LEU A 1 81 ? -14.949 6.782 21.947 1.00 93.06 81 LEU A C 1
ATOM 609 O O . LEU A 1 81 ? -15.384 7.223 20.885 1.00 93.06 81 LEU A O 1
ATOM 613 N N . PHE A 1 82 ? -14.016 5.831 21.974 1.00 91.56 82 PHE A N 1
ATOM 614 C CA . PHE A 1 82 ? -13.352 5.383 20.755 1.00 91.56 82 PHE A CA 1
ATOM 615 C C . PHE A 1 82 ? -14.296 4.701 19.755 1.00 91.56 82 PHE A C 1
ATOM 617 O O . PHE A 1 82 ? -14.174 5.018 18.576 1.00 91.56 82 PHE A O 1
ATOM 624 N N . PRO A 1 83 ? -15.271 3.858 20.156 1.00 88.88 83 PRO A N 1
ATOM 625 C CA . PRO A 1 83 ? -16.224 3.283 19.205 1.00 88.88 83 PRO A CA 1
ATOM 626 C C . PRO A 1 83 ? -17.024 4.336 18.421 1.00 88.88 83 PRO A C 1
ATOM 628 O O . PRO A 1 83 ? -17.278 4.156 17.233 1.00 88.88 83 PRO A O 1
ATOM 631 N N . GLN A 1 84 ? -17.373 5.461 19.057 1.00 91.31 84 GLN A N 1
ATOM 632 C CA . GLN A 1 84 ? -18.089 6.564 18.399 1.00 91.31 84 GLN A CA 1
ATOM 633 C C . GLN A 1 84 ? -17.190 7.328 17.423 1.00 91.31 84 GLN A C 1
ATOM 635 O O . GLN A 1 84 ? -17.633 7.762 16.369 1.00 91.31 84 GLN A O 1
ATOM 640 N N . VAL A 1 85 ? -15.907 7.481 17.751 1.00 92.31 85 VAL A N 1
ATOM 641 C CA . VAL A 1 85 ? -14.934 8.074 16.825 1.00 92.31 85 VAL A CA 1
ATOM 642 C C . VAL A 1 85 ? -14.674 7.125 15.652 1.00 92.31 85 VAL A C 1
ATOM 644 O O . VAL A 1 85 ? -14.649 7.549 14.497 1.00 92.31 85 VAL A O 1
ATOM 647 N N . ALA A 1 86 ? -14.528 5.830 15.929 1.00 90.25 86 ALA A N 1
ATOM 648 C CA . ALA A 1 86 ? -14.287 4.808 14.922 1.00 90.25 86 ALA A CA 1
ATOM 649 C C . ALA A 1 86 ? -15.436 4.715 13.906 1.00 90.25 86 ALA A C 1
ATOM 651 O O . ALA A 1 86 ? -15.160 4.566 12.719 1.00 90.25 86 ALA A O 1
ATOM 652 N N . SER A 1 87 ? -16.699 4.880 14.319 1.00 88.94 87 SER A N 1
ATOM 653 C CA . SER A 1 87 ? -17.846 4.835 13.398 1.00 88.94 87 SER A CA 1
ATOM 654 C C . SER A 1 87 ? -17.852 5.955 12.351 1.00 88.94 87 SER A C 1
ATOM 656 O O . SER A 1 87 ? -18.440 5.786 11.288 1.00 88.94 87 SER A O 1
ATOM 658 N N . VAL A 1 88 ? -17.171 7.074 12.613 1.00 93.19 88 VAL A N 1
ATOM 659 C CA . VAL A 1 88 ? -17.014 8.184 11.657 1.00 93.19 88 VAL A CA 1
ATOM 660 C C . VAL A 1 88 ? -15.728 8.030 10.843 1.00 93.19 88 VAL A C 1
ATOM 662 O O . VAL A 1 88 ? -15.709 8.242 9.627 1.00 93.19 88 VAL A O 1
ATOM 665 N N . VAL A 1 89 ? -14.636 7.644 11.505 1.00 91.62 89 VAL A N 1
ATOM 666 C CA . VAL A 1 89 ? -13.311 7.556 10.878 1.00 91.62 89 VAL A CA 1
ATOM 667 C C . VAL A 1 89 ? -13.203 6.356 9.941 1.00 91.62 89 VAL A C 1
ATOM 669 O O . VAL A 1 89 ? -12.645 6.504 8.858 1.00 91.62 89 VAL A O 1
ATOM 672 N N . VAL A 1 90 ? -13.741 5.188 10.311 1.00 90.31 90 VAL A N 1
ATOM 673 C CA . VAL A 1 90 ? -13.627 3.961 9.502 1.00 90.31 90 VAL A CA 1
ATOM 674 C C . VAL A 1 90 ? -14.266 4.133 8.116 1.00 90.31 90 VAL A C 1
ATOM 676 O O . VAL A 1 90 ? -13.565 3.886 7.134 1.00 90.31 90 VAL A O 1
ATOM 679 N N . PRO A 1 91 ? -15.515 4.626 7.975 1.00 90.62 91 PRO A N 1
ATOM 680 C CA . PRO A 1 91 ? -16.099 4.869 6.654 1.00 90.62 91 PRO A CA 1
ATOM 681 C C . PRO A 1 91 ? -15.346 5.932 5.851 1.00 90.62 91 PRO A C 1
ATOM 683 O O . PRO A 1 91 ? -15.166 5.786 4.645 1.00 90.62 91 PRO A O 1
ATOM 686 N N . THR A 1 92 ? -14.858 6.982 6.518 1.00 93.31 92 THR A N 1
ATOM 687 C CA . THR A 1 92 ? -14.075 8.040 5.861 1.00 93.31 92 THR A CA 1
ATOM 688 C C . THR A 1 92 ? -12.762 7.485 5.307 1.00 93.31 92 THR A C 1
ATOM 690 O O . THR A 1 92 ? -12.400 7.757 4.165 1.00 93.31 92 THR A O 1
ATOM 693 N N . ALA A 1 93 ? -12.060 6.665 6.091 1.00 91.00 93 ALA A N 1
ATOM 694 C CA . ALA A 1 93 ? -10.839 5.996 5.661 1.00 91.00 93 ALA A CA 1
ATOM 695 C C . ALA A 1 93 ? -11.105 5.015 4.509 1.00 91.00 93 ALA A C 1
ATOM 697 O O . ALA A 1 93 ? -10.326 4.983 3.559 1.00 91.00 93 ALA A O 1
ATOM 698 N N . ALA A 1 94 ? -12.210 4.263 4.558 1.00 90.50 94 ALA A N 1
ATOM 699 C CA . ALA A 1 94 ? -12.622 3.375 3.471 1.00 90.50 94 ALA A CA 1
ATOM 700 C C . ALA A 1 94 ? -12.852 4.153 2.165 1.00 90.50 94 ALA A C 1
ATOM 702 O O . ALA A 1 94 ? -12.227 3.840 1.156 1.00 90.50 94 ALA A O 1
ATOM 703 N N . TYR A 1 95 ? -13.629 5.240 2.210 1.00 92.31 95 TYR A N 1
ATOM 704 C CA . TYR A 1 95 ? -13.856 6.104 1.049 1.00 92.31 95 TYR A CA 1
ATOM 705 C C . TYR A 1 95 ? -12.549 6.673 0.475 1.00 92.31 95 TYR A C 1
ATOM 707 O O . TYR A 1 95 ? -12.321 6.635 -0.734 1.00 92.31 95 TYR A O 1
ATOM 715 N N . CYS A 1 96 ? -11.654 7.176 1.331 1.00 94.06 96 CYS A N 1
ATOM 716 C CA . CYS A 1 96 ? -10.354 7.684 0.895 1.00 94.06 96 CYS A CA 1
ATOM 717 C C . CYS A 1 96 ? -9.499 6.599 0.220 1.00 94.06 96 CYS A C 1
ATOM 719 O O . CYS A 1 96 ? -8.849 6.883 -0.788 1.00 94.06 96 CYS A O 1
ATOM 721 N N . ASN A 1 97 ? -9.513 5.370 0.744 1.00 93.75 97 ASN A N 1
ATOM 722 C CA . ASN A 1 97 ? -8.801 4.239 0.148 1.00 93.75 97 ASN A CA 1
ATOM 723 C C . ASN A 1 97 ? -9.354 3.891 -1.237 1.00 93.75 97 ASN A C 1
ATOM 725 O O . ASN A 1 97 ? -8.571 3.678 -2.164 1.00 93.75 97 ASN A O 1
ATOM 729 N N . ASP A 1 98 ? -10.677 3.890 -1.399 1.00 93.69 98 ASP A N 1
ATOM 730 C CA . ASP A 1 98 ? -11.319 3.618 -2.685 1.00 93.69 98 ASP A CA 1
ATOM 731 C C . ASP A 1 98 ? -10.944 4.689 -3.715 1.00 93.69 98 ASP A C 1
ATOM 733 O O . ASP A 1 98 ? -10.456 4.369 -4.800 1.00 93.69 98 ASP A O 1
ATOM 737 N N . LYS A 1 99 ? -11.038 5.976 -3.345 1.00 95.12 99 LYS A N 1
ATOM 738 C CA . LYS A 1 99 ? -10.626 7.087 -4.219 1.00 95.12 99 LYS A CA 1
ATOM 739 C C . LYS A 1 99 ? -9.149 7.027 -4.592 1.00 95.12 99 LYS A C 1
ATOM 741 O O . LYS A 1 99 ? -8.798 7.327 -5.736 1.00 95.12 99 LYS A O 1
ATOM 746 N N . TYR A 1 100 ? -8.283 6.662 -3.650 1.00 95.31 100 TYR A N 1
ATOM 747 C CA . TYR A 1 100 ? -6.862 6.468 -3.916 1.00 95.31 100 TYR A CA 1
ATOM 748 C C . TYR A 1 100 ? -6.644 5.349 -4.941 1.00 95.31 100 TYR A C 1
ATOM 750 O O . TYR A 1 100 ? -5.996 5.580 -5.962 1.00 95.31 100 TYR A O 1
ATOM 758 N N . ASN A 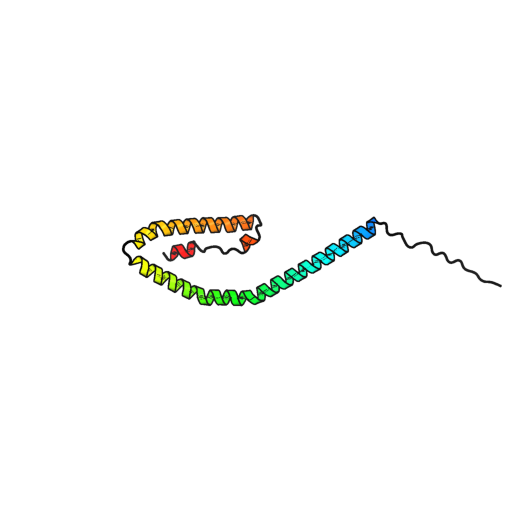1 101 ? -7.232 4.172 -4.712 1.00 95.00 101 ASN A N 1
ATOM 759 C CA . ASN A 1 101 ? -7.097 3.018 -5.597 1.00 95.00 101 ASN A CA 1
ATOM 760 C C . ASN A 1 101 ? -7.611 3.317 -7.011 1.00 95.00 101 ASN A C 1
ATOM 762 O O . ASN A 1 101 ? -6.899 3.067 -7.983 1.00 95.00 101 ASN A O 1
ATOM 766 N N . GLU A 1 102 ? -8.799 3.915 -7.134 1.00 95.25 102 GLU A N 1
ATOM 767 C CA . GLU A 1 102 ? -9.350 4.364 -8.419 1.00 95.25 102 GLU A CA 1
ATOM 768 C C . GLU A 1 102 ? -8.400 5.326 -9.141 1.00 95.25 102 GLU A C 1
ATOM 770 O O . GLU A 1 102 ? -8.183 5.217 -10.349 1.00 95.25 102 GLU A O 1
ATOM 775 N N . THR A 1 10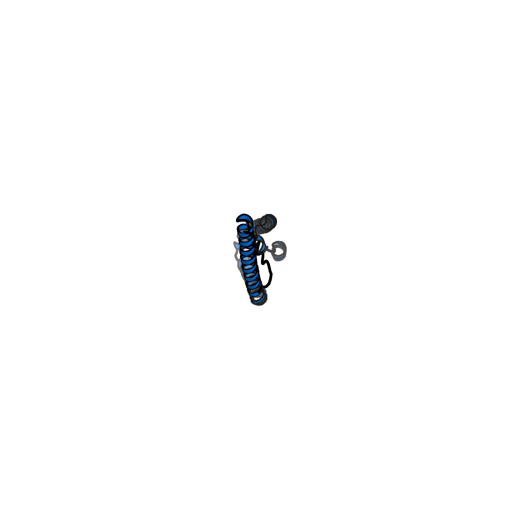3 ? -7.806 6.269 -8.404 1.00 95.56 103 THR A N 1
ATOM 776 C CA . THR A 1 103 ? -6.883 7.260 -8.971 1.00 95.56 103 THR A CA 1
ATOM 777 C C . THR A 1 103 ? -5.599 6.607 -9.467 1.00 95.56 103 THR A C 1
ATOM 779 O O . THR A 1 103 ? -5.121 6.956 -10.550 1.00 95.56 103 THR A O 1
ATOM 782 N N . VAL A 1 104 ? -5.044 5.656 -8.710 1.00 94.44 104 VAL A N 1
ATOM 783 C CA . VAL A 1 104 ? -3.854 4.889 -9.106 1.00 94.44 104 VAL A CA 1
ATOM 784 C C . VAL A 1 104 ? -4.132 4.104 -10.385 1.00 94.44 104 VAL A C 1
ATOM 786 O O . VAL A 1 104 ? -3.371 4.230 -11.345 1.00 94.44 104 VAL A O 1
ATOM 789 N N . VAL A 1 105 ? -5.247 3.367 -10.431 1.00 94.62 105 VAL A N 1
ATOM 790 C CA . VAL A 1 105 ? -5.656 2.584 -11.607 1.00 94.62 105 VAL A CA 1
ATOM 791 C C . VAL A 1 105 ? -5.873 3.495 -12.816 1.00 94.62 105 VAL A C 1
ATOM 793 O O . VAL A 1 105 ? -5.207 3.321 -13.834 1.00 94.62 105 VAL A O 1
ATOM 796 N N . SER A 1 106 ? -6.697 4.541 -12.685 1.00 95.31 106 SER A N 1
ATOM 797 C CA . SER A 1 106 ? -6.988 5.466 -13.790 1.00 95.31 106 SER A CA 1
ATOM 798 C C . SER A 1 106 ? -5.732 6.174 -14.310 1.00 95.31 106 SER A C 1
ATOM 800 O O . SER A 1 106 ? -5.589 6.410 -15.510 1.00 95.31 106 SER A O 1
ATOM 802 N N . SER A 1 107 ? -4.799 6.530 -13.423 1.00 94.31 107 SER A N 1
ATOM 803 C CA . SER A 1 107 ? -3.545 7.179 -13.820 1.00 94.31 107 SER A CA 1
ATOM 804 C C . SER A 1 107 ? -2.618 6.212 -14.554 1.00 94.31 107 SER A C 1
ATOM 806 O O . SER A 1 107 ? -2.011 6.590 -15.558 1.00 94.31 107 SER A O 1
ATOM 808 N N . ALA A 1 108 ? -2.534 4.961 -14.094 1.00 93.06 108 ALA A N 1
ATOM 809 C CA . ALA A 1 108 ? -1.763 3.921 -14.764 1.00 93.06 108 ALA A CA 1
ATOM 810 C C . ALA A 1 108 ? -2.326 3.624 -16.167 1.00 93.06 108 ALA A C 1
ATOM 812 O O . ALA A 1 108 ? -1.557 3.569 -17.126 1.00 93.06 108 ALA A O 1
ATOM 813 N N . GLU A 1 109 ? -3.652 3.535 -16.310 1.00 92.75 109 GLU A N 1
ATOM 814 C CA . GLU A 1 109 ? -4.344 3.356 -17.598 1.00 92.75 109 GLU A CA 1
ATOM 815 C C . GLU A 1 109 ? -4.086 4.511 -18.576 1.00 92.75 109 GLU A C 1
ATOM 817 O O . GLU A 1 109 ? -3.909 4.292 -19.773 1.00 92.75 109 GLU A O 1
ATOM 822 N N . LYS A 1 110 ? -3.983 5.746 -18.070 1.00 94.25 110 LYS A N 1
ATOM 823 C CA . LYS A 1 110 ? -3.630 6.940 -18.862 1.00 94.25 110 LYS A CA 1
ATOM 824 C C . LYS A 1 110 ? -2.148 7.008 -19.255 1.00 94.25 110 LYS A C 1
ATOM 826 O O . LYS A 1 110 ? -1.733 7.966 -19.903 1.00 94.25 110 LYS A O 1
ATOM 831 N N . GLY A 1 111 ? -1.336 6.024 -18.866 1.00 90.38 111 GLY A N 1
ATOM 832 C CA . GLY A 1 111 ? 0.081 5.944 -19.218 1.00 90.38 111 GLY A CA 1
ATOM 833 C C . GLY A 1 111 ? 1.021 6.700 -18.274 1.00 90.38 111 GLY A C 1
ATOM 834 O O . GLY A 1 111 ? 2.209 6.844 -18.584 1.00 90.38 111 GLY A O 1
ATOM 835 N N . TYR A 1 112 ? 0.547 7.155 -17.105 1.00 89.75 112 TYR A N 1
ATOM 836 C CA . TYR A 1 112 ? 1.431 7.714 -16.081 1.00 89.75 112 TYR A CA 1
ATOM 837 C C . TYR A 1 112 ? 2.261 6.597 -15.445 1.00 89.75 112 TYR A C 1
ATOM 839 O O . TYR A 1 112 ? 1.840 5.948 -14.492 1.00 89.75 112 TYR A O 1
ATOM 847 N N . LYS A 1 113 ? 3.488 6.413 -15.947 1.00 85.75 113 LYS A N 1
ATOM 848 C CA . LYS A 1 113 ? 4.407 5.344 -15.516 1.00 85.75 113 LYS A CA 1
ATOM 849 C C . LYS A 1 113 ? 4.638 5.297 -14.004 1.00 85.75 113 LYS A C 1
ATOM 851 O O . LYS A 1 113 ? 4.854 4.219 -13.473 1.00 85.75 113 LYS A O 1
ATOM 856 N N . VAL A 1 114 ? 4.592 6.440 -13.314 1.00 87.31 114 VAL A N 1
ATOM 857 C CA . VAL A 1 114 ? 4.764 6.510 -11.851 1.00 87.31 114 VAL A CA 1
ATOM 858 C C . VAL A 1 114 ? 3.621 5.805 -11.114 1.00 87.31 114 VAL A C 1
ATOM 860 O O . VAL A 1 114 ? 3.872 5.130 -10.121 1.00 87.31 114 VAL A O 1
ATOM 863 N N . ALA A 1 115 ? 2.388 5.905 -11.620 1.00 88.25 115 ALA A N 1
ATOM 864 C CA . ALA A 1 115 ? 1.220 5.297 -10.989 1.00 88.25 115 ALA A CA 1
ATOM 865 C C . ALA A 1 115 ? 1.296 3.764 -10.981 1.00 88.25 115 ALA A C 1
ATOM 867 O O . ALA A 1 115 ? 0.884 3.145 -10.009 1.00 88.25 115 ALA A O 1
ATOM 868 N N . SER A 1 116 ? 1.913 3.151 -11.997 1.00 85.62 116 SER A N 1
ATOM 869 C CA . SER A 1 116 ? 2.128 1.697 -12.063 1.00 85.62 116 SER A CA 1
ATOM 870 C C . SER A 1 116 ? 3.048 1.147 -10.964 1.00 85.62 116 SER A C 1
ATOM 872 O O . SER A 1 116 ? 3.109 -0.065 -10.779 1.00 85.62 116 SER A O 1
ATOM 874 N N . TYR A 1 117 ? 3.771 2.014 -10.248 1.00 86.50 117 TYR A N 1
ATOM 875 C CA . TYR A 1 117 ? 4.611 1.634 -9.109 1.00 86.50 117 TYR A CA 1
ATOM 876 C C . TYR A 1 117 ? 3.957 1.934 -7.753 1.00 86.50 117 TYR A C 1
ATOM 878 O O . TYR A 1 117 ? 4.540 1.609 -6.719 1.00 86.50 117 TYR A O 1
ATOM 886 N N . LEU A 1 118 ? 2.778 2.566 -7.735 1.00 91.38 118 LEU A N 1
ATOM 887 C CA . LEU A 1 118 ? 2.050 2.848 -6.503 1.00 91.38 118 LEU A CA 1
ATOM 888 C C . LEU A 1 118 ? 1.254 1.606 -6.068 1.00 91.38 118 LEU A C 1
ATOM 890 O O . LEU A 1 118 ? 0.564 1.003 -6.892 1.00 91.38 118 LEU A O 1
ATOM 894 N N . PRO A 1 119 ? 1.347 1.193 -4.793 1.00 88.56 119 PRO A N 1
ATOM 895 C CA . PRO A 1 119 ? 0.654 0.007 -4.311 1.00 88.56 119 PRO A CA 1
ATOM 896 C C . PRO A 1 119 ? -0.841 0.280 -4.140 1.00 88.56 119 PRO A C 1
ATOM 898 O O . PRO A 1 119 ? -1.219 1.325 -3.626 1.00 88.56 119 PRO A O 1
ATOM 901 N N . LEU A 1 120 ? -1.690 -0.686 -4.491 1.00 92.94 120 LEU A N 1
ATOM 902 C CA . LEU A 1 120 ? -3.117 -0.621 -4.171 1.00 92.94 120 LEU A CA 1
ATOM 903 C C . LEU A 1 120 ? -3.364 -1.024 -2.715 1.00 92.94 120 LEU A C 1
ATOM 905 O O . LEU A 1 120 ? -2.771 -1.980 -2.207 1.00 92.94 120 LEU A O 1
ATOM 909 N N . VAL A 1 121 ? -4.282 -0.322 -2.058 1.00 91.19 121 VAL A N 1
ATOM 910 C CA . VAL A 1 121 ? -4.746 -0.660 -0.713 1.00 91.19 121 VAL A CA 1
ATOM 911 C C . VAL A 1 121 ? -5.739 -1.824 -0.809 1.00 91.19 121 VAL A C 1
ATOM 913 O O . VAL A 1 121 ? -6.730 -1.713 -1.531 1.00 91.19 121 VAL A O 1
ATOM 916 N N . PRO A 1 122 ? -5.548 -2.938 -0.079 1.00 86.50 122 PRO A N 1
ATOM 917 C CA . PRO A 1 122 ? -6.445 -4.090 -0.141 1.00 86.50 122 PRO A CA 1
ATOM 918 C C . PRO A 1 122 ? -7.714 -3.868 0.704 1.00 86.50 122 PRO A C 1
ATOM 920 O O . PRO A 1 122 ? -7.928 -4.550 1.709 1.00 86.50 122 PRO A O 1
ATOM 923 N N . ALA A 1 123 ? -8.559 -2.913 0.302 1.00 87.31 123 ALA A N 1
ATOM 924 C CA . ALA A 1 123 ? -9.744 -2.476 1.047 1.00 87.31 123 ALA A CA 1
ATOM 925 C C . ALA A 1 123 ? -10.686 -3.638 1.420 1.00 87.31 123 ALA A C 1
ATOM 927 O O . ALA A 1 123 ? -11.104 -3.745 2.570 1.00 87.31 123 ALA A O 1
ATOM 928 N N . GLU A 1 124 ? -10.923 -4.581 0.503 1.00 84.06 124 GLU A N 1
ATOM 929 C CA . GLU A 1 124 ? -11.761 -5.763 0.760 1.00 84.06 124 GLU A CA 1
ATOM 930 C C . GLU A 1 124 ? -11.219 -6.680 1.862 1.00 84.06 124 GLU A C 1
ATOM 932 O O . GLU A 1 124 ? -11.988 -7.309 2.589 1.00 84.06 124 GLU A O 1
ATOM 937 N N . LYS A 1 125 ? -9.889 -6.805 1.976 1.00 83.19 125 LYS A N 1
ATOM 938 C CA . LYS A 1 125 ? -9.272 -7.615 3.035 1.00 83.19 125 LYS A CA 1
ATOM 939 C C . LYS A 1 125 ? -9.416 -6.915 4.378 1.00 83.19 125 LYS A C 1
ATOM 941 O O . LYS A 1 125 ? -9.735 -7.568 5.361 1.00 83.19 125 LYS A O 1
ATOM 946 N N . ILE A 1 126 ? -9.221 -5.597 4.396 1.00 82.81 126 ILE A N 1
ATOM 947 C CA . ILE A 1 126 ? -9.347 -4.763 5.594 1.00 82.81 126 ILE A CA 1
ATOM 948 C C . ILE A 1 126 ? -10.789 -4.810 6.115 1.00 82.81 126 ILE A C 1
ATOM 950 O O . ILE A 1 126 ? -10.996 -5.075 7.294 1.00 82.81 126 ILE A O 1
ATOM 954 N N . ALA A 1 127 ? -11.781 -4.655 5.235 1.00 80.56 127 ALA A N 1
ATOM 955 C CA . ALA A 1 127 ? -13.200 -4.674 5.595 1.00 80.56 127 ALA A CA 1
ATOM 956 C C . ALA A 1 127 ? -13.678 -6.000 6.217 1.00 80.56 127 ALA A C 1
ATOM 958 O O . ALA A 1 127 ? -14.684 -6.012 6.908 1.00 80.56 127 ALA A O 1
ATOM 959 N N . LYS A 1 128 ? -12.980 -7.121 5.989 1.00 77.81 128 LYS A N 1
ATOM 960 C CA . LYS A 1 128 ? -13.331 -8.429 6.577 1.00 77.81 128 LYS A CA 1
ATOM 961 C C . LYS A 1 128 ? -12.823 -8.619 8.009 1.00 77.81 128 LYS A C 1
ATOM 963 O O . LYS A 1 128 ? -13.215 -9.582 8.662 1.00 77.81 128 LYS A O 1
ATOM 968 N N . VAL A 1 129 ? -11.900 -7.772 8.466 1.00 70.75 129 VAL A N 1
ATOM 969 C CA . VAL A 1 129 ? -11.221 -7.912 9.768 1.00 70.75 129 VAL A CA 1
ATOM 970 C C . VAL A 1 129 ? -11.866 -7.034 10.850 1.00 70.75 129 VAL A C 1
ATOM 972 O O . VAL A 1 129 ? -11.623 -7.260 12.038 1.00 70.75 129 VAL A O 1
ATOM 975 N N . PHE A 1 130 ? -12.688 -6.061 10.452 1.00 65.06 130 PHE A N 1
ATOM 976 C CA . PHE A 1 130 ? -13.356 -5.091 11.322 1.00 65.06 130 PHE A CA 1
ATOM 977 C C . PHE A 1 130 ? -14.872 -5.220 11.217 1.00 65.06 130 PHE A C 1
ATOM 979 O O . PHE A 1 130 ? -15.524 -5.018 12.265 1.00 65.06 130 PHE A O 1
#

Solvent-accessible surface area (backbone atoms only — not comparable to full-atom values): 7710 Å² total; per-residue (Å²): 139,77,88,86,81,89,78,85,86,82,86,81,77,80,72,52,71,68,57,57,52,51,53,51,52,52,52,50,52,53,53,50,50,52,52,51,53,50,54,52,52,53,52,50,50,54,45,69,67,44,49,61,59,52,51,51,51,47,68,66,42,48,66,55,51,50,52,49,51,53,52,50,52,58,56,44,60,71,39,94,61,40,58,68,52,44,68,56,48,51,60,50,52,48,52,51,46,51,55,49,39,53,48,37,52,55,36,31,76,72,63,40,70,70,32,70,72,56,82,74,71,64,57,75,64,55,65,74,77,111

Radius of gyration: 33.13 Å; Cα contacts (8 Å, |Δi|>4): 22; chains: 1; bounding box: 80×27×103 Å

Organism: Gossypium aridum (NCBI:txid34290)

Foldseek 3Di:
DDDDDDDDDDDDDPPDPVNVVVVVVVVVVVVVVVVVVVVVVVVVVVCVVCVVVVVVVCVVCVVVVVVVVVVVVVVQVVDPCSVVVCVVVVVVVLVVLVVLQVCLVVCVVVVVPVSVPDDRDPSVVVVVVD

InterPro domains:
  IPR008802 Rubber elongation factor [PF05755] (18-130)
  IPR008802 Rubber elongation factor [PTHR33732] (20-130)

Secondary structure (DSSP, 8-state):
----------------HHHHHHHHHHHHHHHHHHHHHHHHHHHHHHHHHHHHHHHHHHHHHHHHHHHHHHHHHHHHTTSTTHHHHHHHHHHHHHHHHHHHHHHHHHHHHTT-TTGGGSPPP-HHHHHTT-

pLDDT: mean 83.83, std 16.74, range [35.28, 95.56]

Sequence (130 aa):
SSTSHQTGLNRSHLGSPKGSEVARGVASEVHRAGVVNTASGLAKLAYTKYEPTAKQLYAKYEPKAEQCAVSAWRKLNKLPLFPQVASVVVPTAAYCNDKYNETVVSSAEKGYKVASYLPLVPAEKIAKVF